Protein AF-A0A7S3U0B5-F1 (afdb_monomer_lite)

Structure (mmCIF, N/CA/C/O backbone):
data_AF-A0A7S3U0B5-F1
#
_entry.id   AF-A0A7S3U0B5-F1
#
loop_
_atom_site.group_PDB
_atom_site.id
_atom_site.type_symbol
_atom_site.label_atom_id
_atom_site.label_alt_id
_atom_site.label_comp_id
_atom_site.label_asym_id
_atom_site.label_entity_id
_atom_site.label_seq_id
_atom_site.pdbx_PDB_ins_code
_atom_site.Cartn_x
_atom_site.Cartn_y
_atom_site.Cartn_z
_atom_site.occupancy
_atom_site.B_iso_or_equiv
_atom_site.auth_seq_id
_atom_site.auth_comp_id
_atom_si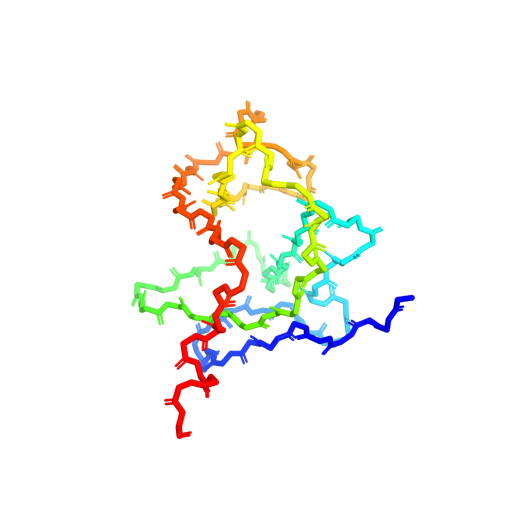te.auth_asym_id
_atom_site.auth_atom_id
_atom_site.pdbx_PDB_model_num
ATOM 1 N N . GLN A 1 1 ? -1.014 16.069 9.061 1.00 44.25 1 GLN A N 1
ATOM 2 C CA . GLN A 1 1 ? -0.685 14.639 8.899 1.00 44.25 1 GLN A CA 1
ATOM 3 C C . GLN A 1 1 ? 0.783 14.572 8.517 1.00 44.25 1 GLN A C 1
ATOM 5 O O . GLN A 1 1 ? 1.198 15.377 7.692 1.00 44.25 1 GLN A O 1
ATOM 10 N N . ILE A 1 2 ? 1.581 13.762 9.217 1.00 47.31 2 ILE A N 1
ATOM 11 C CA . ILE A 1 2 ? 3.032 13.689 8.996 1.00 47.31 2 ILE A CA 1
ATOM 12 C C . ILE A 1 2 ? 3.284 12.689 7.849 1.00 47.31 2 ILE A C 1
ATOM 14 O O . ILE A 1 2 ? 2.733 11.593 7.911 1.00 47.31 2 ILE A O 1
ATOM 18 N N . PRO A 1 3 ? 4.078 13.024 6.816 1.00 48.06 3 PRO A N 1
ATOM 19 C CA . PRO A 1 3 ? 4.162 12.246 5.571 1.00 48.06 3 PRO A CA 1
ATOM 20 C C . PRO A 1 3 ? 4.801 10.838 5.620 1.00 48.06 3 PRO A C 1
ATOM 22 O O . PRO A 1 3 ? 5.032 10.280 4.556 1.00 48.06 3 PRO A O 1
ATOM 25 N N . ILE A 1 4 ? 5.139 10.242 6.775 1.00 56.34 4 ILE A N 1
ATOM 26 C CA . ILE A 1 4 ? 6.098 9.104 6.815 1.00 56.34 4 ILE A CA 1
ATOM 27 C C . ILE A 1 4 ? 5.789 7.961 7.796 1.00 56.34 4 ILE A C 1
ATOM 29 O O . ILE A 1 4 ? 6.670 7.156 8.089 1.00 56.34 4 ILE A O 1
ATOM 33 N N . ASP A 1 5 ? 4.553 7.804 8.270 1.00 74.00 5 ASP A N 1
ATOM 34 C CA . ASP A 1 5 ? 4.2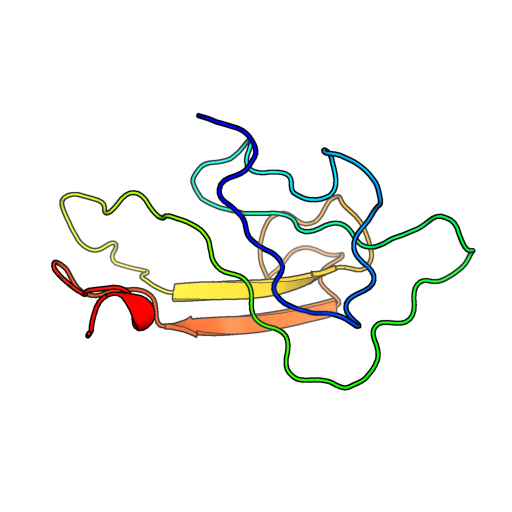53 6.667 9.158 1.00 74.00 5 ASP A CA 1
ATOM 35 C C . ASP A 1 5 ? 4.006 5.338 8.409 1.00 74.00 5 ASP A C 1
ATOM 37 O O . ASP A 1 5 ? 3.842 4.291 9.039 1.00 74.00 5 ASP A O 1
ATOM 41 N N . VAL A 1 6 ? 3.991 5.352 7.069 1.00 85.25 6 VAL A N 1
ATOM 42 C CA . VAL A 1 6 ? 3.976 4.118 6.271 1.00 85.25 6 VAL A CA 1
ATOM 43 C C . VAL A 1 6 ? 5.390 3.547 6.241 1.00 85.25 6 VAL A C 1
ATOM 45 O O . VAL A 1 6 ? 6.325 4.187 5.775 1.00 85.25 6 VAL A O 1
ATOM 48 N N . GLN A 1 7 ? 5.552 2.322 6.718 1.00 86.31 7 GLN A N 1
ATOM 49 C CA . GLN A 1 7 ? 6.813 1.598 6.720 1.00 86.31 7 GLN A CA 1
ATOM 50 C C . GLN A 1 7 ? 6.757 0.479 5.687 1.00 86.31 7 GLN A C 1
ATOM 52 O O . GLN A 1 7 ? 5.923 -0.430 5.767 1.00 86.31 7 GLN A O 1
ATOM 57 N N . ASN A 1 8 ? 7.687 0.521 4.738 1.00 85.12 8 ASN A N 1
ATOM 58 C CA . ASN A 1 8 ? 7.990 -0.608 3.877 1.00 85.12 8 ASN A CA 1
ATOM 59 C C . ASN A 1 8 ? 9.051 -1.490 4.554 1.00 85.12 8 ASN A C 1
ATOM 61 O O . ASN A 1 8 ? 10.218 -1.112 4.629 1.00 85.12 8 ASN A O 1
ATOM 65 N N . VAL A 1 9 ? 8.661 -2.676 5.028 1.00 85.06 9 VAL A N 1
ATOM 66 C CA . VAL A 1 9 ? 9.598 -3.644 5.633 1.00 85.06 9 VAL A CA 1
ATOM 67 C C . VAL A 1 9 ? 10.151 -4.652 4.614 1.00 85.06 9 VAL A C 1
ATOM 69 O O . VAL A 1 9 ? 10.847 -5.603 4.976 1.00 85.06 9 VAL A O 1
ATOM 72 N N . ASN A 1 10 ? 9.861 -4.452 3.326 1.00 85.75 10 ASN A N 1
ATOM 73 C CA . ASN A 1 10 ? 10.175 -5.391 2.259 1.00 85.75 10 ASN A CA 1
ATOM 74 C C . ASN A 1 10 ? 11.482 -5.034 1.560 1.00 85.75 10 ASN A C 1
ATOM 76 O O . ASN A 1 10 ? 11.562 -4.059 0.818 1.00 85.75 10 ASN A O 1
ATOM 80 N N . LYS A 1 11 ? 12.491 -5.894 1.707 1.00 83.00 11 LYS A N 1
ATOM 81 C CA . LYS A 1 11 ? 13.806 -5.696 1.074 1.00 83.00 11 LYS A CA 1
ATOM 82 C C . LYS A 1 11 ? 13.783 -5.779 -0.455 1.00 83.00 11 LYS A C 1
ATOM 84 O O . LYS A 1 11 ? 14.670 -5.233 -1.095 1.00 83.00 11 LYS A O 1
ATOM 89 N N . ARG A 1 12 ? 12.825 -6.517 -1.025 1.00 87.00 12 ARG A N 1
ATOM 90 C CA . ARG A 1 12 ? 12.737 -6.817 -2.467 1.00 87.00 12 ARG A CA 1
ATOM 91 C C . ARG A 1 12 ? 11.554 -6.152 -3.163 1.00 87.00 12 ARG A C 1
ATOM 93 O O . ARG A 1 12 ? 11.296 -6.451 -4.323 1.00 87.00 12 ARG A O 1
ATOM 100 N N . PHE A 1 13 ? 10.788 -5.329 -2.452 1.00 88.12 13 PHE A N 1
ATOM 101 C CA . PHE A 1 13 ? 9.681 -4.623 -3.080 1.00 88.12 13 PHE A CA 1
ATOM 102 C C . PHE A 1 13 ? 10.234 -3.390 -3.805 1.00 88.12 13 PHE A C 1
ATOM 104 O O . PHE A 1 13 ? 10.914 -2.592 -3.153 1.00 88.12 13 PHE A O 1
ATOM 111 N N . PRO A 1 14 ? 9.970 -3.223 -5.113 1.00 89.31 14 PRO A N 1
ATOM 112 C CA . PRO A 1 14 ? 10.540 -2.140 -5.909 1.00 89.31 14 PRO A CA 1
ATOM 113 C C . PRO A 1 14 ? 9.776 -0.833 -5.654 1.00 89.31 14 PRO A C 1
ATOM 115 O O . PRO A 1 14 ? 9.008 -0.394 -6.500 1.00 89.31 14 PRO A O 1
ATOM 118 N N . VAL A 1 15 ? 9.919 -0.241 -4.463 1.00 88.19 15 VAL A N 1
ATOM 119 C CA . VAL A 1 15 ? 9.335 1.079 -4.154 1.00 88.19 15 VAL A CA 1
ATOM 120 C C . VAL A 1 15 ? 10.047 2.184 -4.926 1.00 88.19 15 VAL A C 1
ATOM 122 O O . VAL A 1 15 ? 11.264 2.126 -5.095 1.00 88.19 15 VAL A O 1
ATOM 125 N N . ALA A 1 16 ? 9.302 3.220 -5.312 1.00 83.44 16 ALA A N 1
ATOM 126 C CA . ALA A 1 16 ? 9.887 4.442 -5.850 1.00 83.44 16 ALA A CA 1
ATOM 127 C C . ALA A 1 16 ? 10.921 5.041 -4.875 1.00 83.44 16 ALA A C 1
ATOM 129 O O . ALA A 1 16 ? 10.820 4.896 -3.654 1.00 83.44 16 ALA A O 1
ATOM 130 N N . ALA A 1 17 ? 11.936 5.716 -5.411 1.00 77.25 17 ALA A N 1
ATOM 131 C CA . ALA A 1 17 ? 12.977 6.337 -4.599 1.00 77.25 17 ALA A CA 1
ATOM 132 C C . ALA A 1 17 ? 12.490 7.626 -3.904 1.00 77.25 17 ALA A C 1
ATOM 134 O O . ALA A 1 17 ? 11.601 8.327 -4.383 1.00 77.25 17 ALA A O 1
ATOM 135 N N . GLY A 1 18 ? 13.145 7.990 -2.798 1.00 76.69 18 GLY A N 1
ATOM 136 C CA . GLY A 1 18 ? 12.930 9.273 -2.119 1.00 76.69 18 GLY A CA 1
ATOM 137 C C . GLY A 1 18 ? 11.773 9.268 -1.118 1.00 76.69 18 GLY A C 1
ATOM 138 O O . GLY A 1 18 ? 11.470 8.241 -0.522 1.00 76.69 18 GLY A O 1
ATOM 139 N N . MET A 1 19 ? 11.176 10.440 -0.872 1.00 73.00 19 MET A N 1
ATOM 140 C CA . MET A 1 19 ? 10.082 10.618 0.102 1.00 73.00 19 MET A CA 1
ATOM 141 C C . MET A 1 19 ? 8.685 10.438 -0.510 1.00 73.00 19 MET A C 1
ATOM 143 O O . MET A 1 19 ? 7.727 10.258 0.231 1.00 73.00 19 MET A O 1
ATOM 147 N N . ASP A 1 20 ? 8.577 10.418 -1.840 1.00 78.12 20 ASP A N 1
ATOM 148 C CA . ASP A 1 20 ? 7.298 10.403 -2.563 1.00 78.12 20 ASP A CA 1
ATOM 149 C C . ASP A 1 20 ? 6.845 8.987 -2.945 1.00 78.12 20 ASP A C 1
ATOM 151 O O . ASP A 1 20 ? 6.000 8.814 -3.814 1.00 78.12 20 ASP A O 1
ATOM 155 N N . TRP A 1 21 ? 7.414 7.953 -2.322 1.00 86.88 21 TRP A N 1
ATOM 156 C CA . TRP A 1 21 ? 7.084 6.553 -2.608 1.00 86.88 21 TRP A CA 1
ATOM 157 C C . TRP A 1 21 ? 5.723 6.127 -2.054 1.00 86.88 21 TRP A C 1
ATOM 159 O O . TRP A 1 21 ? 5.166 5.121 -2.495 1.00 86.88 21 TRP A O 1
ATOM 169 N N . ALA A 1 22 ? 5.183 6.885 -1.099 1.00 89.75 22 ALA A N 1
ATOM 170 C CA . ALA A 1 22 ? 3.859 6.680 -0.543 1.00 89.75 22 ALA A CA 1
ATOM 171 C C . ALA A 1 22 ? 3.061 7.988 -0.562 1.00 89.75 22 ALA A C 1
ATOM 173 O O . ALA A 1 22 ? 3.494 8.997 -0.009 1.00 89.75 22 ALA A O 1
ATOM 174 N N . ASP A 1 23 ? 1.867 7.955 -1.147 1.00 89.56 23 ASP A N 1
ATOM 175 C CA . ASP A 1 23 ? 0.899 9.049 -1.080 1.00 89.56 23 ASP A CA 1
ATOM 176 C C . ASP A 1 23 ? -0.178 8.717 -0.041 1.00 89.56 23 ASP A C 1
ATOM 178 O O . ASP A 1 23 ? -0.946 7.756 -0.171 1.00 89.56 23 ASP A O 1
ATOM 182 N N . THR A 1 24 ? -0.179 9.527 1.018 1.00 88.44 24 THR A N 1
ATOM 183 C CA . THR A 1 24 ? -1.074 9.464 2.181 1.00 88.44 24 THR A CA 1
ATOM 184 C C . THR A 1 24 ? -1.956 10.709 2.295 1.00 88.44 24 THR A C 1
ATOM 186 O O . THR A 1 24 ? -2.518 10.975 3.356 1.00 88.44 24 THR A O 1
ATOM 189 N N . SER A 1 25 ? -2.087 11.487 1.212 1.00 87.75 25 SER A N 1
ATOM 190 C CA . SER A 1 25 ? -2.877 12.729 1.185 1.00 87.75 25 SER A CA 1
ATOM 191 C C . SER A 1 25 ? -4.357 12.519 1.516 1.00 87.75 25 SER A C 1
ATOM 193 O O . SER A 1 25 ? -5.055 13.459 1.895 1.00 87.75 25 SER A O 1
ATOM 195 N N . GLU A 1 26 ? -4.833 11.283 1.388 1.00 88.44 26 GLU A N 1
ATOM 196 C CA . GLU A 1 26 ? -6.234 10.917 1.495 1.00 88.44 26 GLU A CA 1
ATOM 197 C C . GLU A 1 26 ? -6.438 9.958 2.670 1.00 88.44 26 GLU A C 1
ATOM 199 O O . GLU A 1 26 ? -5.865 8.872 2.693 1.00 88.44 26 GLU A O 1
ATOM 204 N N . PRO A 1 27 ? -7.275 10.301 3.661 1.00 84.69 27 PRO A N 1
ATOM 205 C CA . PRO A 1 27 ? -7.345 9.560 4.922 1.00 84.69 27 PRO A CA 1
ATOM 206 C C . PRO A 1 27 ? -7.927 8.145 4.787 1.00 84.69 27 PRO A C 1
ATOM 208 O O . PRO A 1 27 ? -7.839 7.356 5.724 1.00 84.69 27 PRO A O 1
ATOM 211 N N . ASN A 1 28 ? -8.558 7.827 3.654 1.00 85.06 28 ASN A N 1
ATOM 212 C CA . ASN A 1 28 ? -9.207 6.543 3.396 1.00 85.06 28 ASN A CA 1
ATOM 213 C C . ASN A 1 28 ? -8.401 5.609 2.479 1.00 85.06 28 ASN A C 1
ATOM 215 O O . ASN A 1 28 ? -8.881 4.516 2.179 1.00 85.06 28 ASN A O 1
ATOM 219 N N . ARG A 1 29 ? -7.218 6.021 2.005 1.00 89.62 29 ARG A N 1
ATOM 220 C CA . ARG A 1 29 ? -6.379 5.203 1.124 1.00 89.62 29 ARG A CA 1
ATOM 221 C C . ARG A 1 29 ? -4.904 5.554 1.254 1.00 89.62 29 ARG A C 1
ATOM 223 O O . ARG A 1 29 ? -4.541 6.678 1.563 1.00 89.62 29 ARG A O 1
ATOM 230 N N . ILE A 1 30 ? -4.054 4.590 0.933 1.00 91.94 30 ILE A N 1
ATOM 231 C CA . ILE A 1 30 ? -2.614 4.793 0.795 1.00 91.94 30 ILE A CA 1
ATOM 232 C C . ILE A 1 30 ? -2.238 4.294 -0.590 1.00 91.94 30 ILE A C 1
ATOM 234 O O . ILE A 1 30 ? -2.598 3.174 -0.958 1.00 91.94 30 ILE A O 1
ATOM 238 N N . LYS A 1 31 ? -1.528 5.115 -1.360 1.00 93.12 31 LYS A N 1
ATOM 239 C CA . LYS A 1 31 ? -0.912 4.675 -2.612 1.00 93.12 31 LYS A CA 1
ATOM 240 C C . LYS A 1 31 ? 0.560 4.410 -2.362 1.00 93.12 31 LYS A C 1
ATOM 242 O O . LYS A 1 31 ? 1.244 5.265 -1.818 1.00 93.12 31 LYS A O 1
ATOM 247 N N . ILE A 1 32 ? 1.030 3.235 -2.763 1.00 92.38 32 ILE A N 1
ATOM 248 C CA . ILE A 1 32 ? 2.444 2.863 -2.731 1.00 92.38 32 ILE A CA 1
ATOM 249 C C . ILE A 1 32 ? 2.909 2.838 -4.180 1.00 92.38 32 ILE A C 1
ATOM 251 O O . ILE A 1 32 ? 2.392 2.055 -4.978 1.00 92.38 32 ILE A O 1
ATOM 255 N N . PHE A 1 33 ? 3.838 3.718 -4.529 1.00 92.06 33 PHE A N 1
ATOM 256 C CA . PHE A 1 33 ? 4.370 3.809 -5.877 1.00 92.06 33 PHE A CA 1
ATOM 257 C C . PHE A 1 33 ? 5.546 2.861 -6.054 1.00 92.06 33 PHE A C 1
ATOM 259 O O . PHE A 1 33 ? 6.408 2.722 -5.180 1.00 92.06 33 PHE A O 1
ATOM 266 N N . LEU A 1 34 ? 5.550 2.202 -7.207 1.00 90.69 34 LEU A N 1
ATOM 267 C CA . LEU A 1 34 ? 6.660 1.378 -7.644 1.00 90.69 34 LEU A CA 1
ATOM 268 C C . LEU A 1 34 ? 7.709 2.252 -8.339 1.00 90.69 34 LEU A C 1
ATOM 270 O O . LEU A 1 34 ? 7.375 3.321 -8.845 1.00 90.69 34 LEU A O 1
ATOM 274 N N . ASP A 1 35 ? 8.953 1.790 -8.360 1.00 88.62 35 ASP A N 1
ATOM 275 C CA . ASP A 1 35 ? 10.014 2.398 -9.160 1.00 88.62 35 ASP A CA 1
ATOM 276 C C . ASP A 1 35 ? 9.712 2.218 -10.653 1.00 88.62 35 ASP A C 1
ATOM 278 O O . ASP A 1 35 ? 9.847 1.120 -11.193 1.00 88.62 35 ASP A O 1
ATOM 282 N N . ASP A 1 36 ? 9.260 3.291 -11.296 1.00 85.12 36 ASP A N 1
ATOM 283 C CA . ASP A 1 36 ? 8.895 3.364 -12.711 1.00 85.12 36 ASP A CA 1
ATOM 284 C C . ASP A 1 36 ? 9.984 4.029 -13.570 1.00 85.12 36 ASP A C 1
ATOM 286 O O . ASP A 1 36 ? 9.692 4.576 -14.632 1.00 85.12 36 ASP A O 1
ATOM 290 N N . SER A 1 37 ? 11.243 3.999 -13.115 1.00 85.75 37 SER A N 1
ATOM 291 C CA . SER A 1 37 ? 12.380 4.538 -13.875 1.00 85.75 37 SER A CA 1
ATOM 292 C C . SER A 1 37 ? 12.724 3.740 -15.142 1.00 85.75 37 SER A C 1
ATOM 294 O O . SER A 1 37 ? 13.293 4.311 -16.074 1.00 85.75 37 SER A O 1
ATOM 296 N N . ASP A 1 38 ? 12.343 2.462 -15.198 1.00 84.81 38 ASP A N 1
ATOM 297 C CA . ASP A 1 38 ? 12.471 1.584 -16.366 1.00 84.81 38 ASP A CA 1
ATOM 298 C C . ASP A 1 38 ? 11.138 1.455 -17.137 1.00 84.81 38 ASP A C 1
ATOM 300 O O . ASP A 1 38 ? 10.060 1.678 -16.588 1.00 84.81 38 ASP A O 1
ATOM 304 N N . ASP A 1 39 ? 11.188 0.994 -18.397 1.00 82.00 39 ASP A N 1
ATOM 305 C CA . ASP A 1 39 ? 10.000 0.770 -19.253 1.00 82.00 39 ASP A CA 1
ATOM 306 C C . ASP A 1 39 ? 8.954 -0.178 -18.627 1.00 82.00 39 ASP A C 1
ATOM 308 O O . ASP A 1 39 ? 7.775 -0.162 -18.991 1.00 82.00 39 ASP A O 1
ATOM 312 N N . SER A 1 40 ? 9.383 -1.042 -17.702 1.00 82.56 40 SER A N 1
ATOM 313 C CA . SER A 1 40 ? 8.497 -1.924 -16.949 1.00 82.56 40 SER A CA 1
ATOM 314 C C . SER A 1 40 ? 9.061 -2.246 -15.569 1.00 82.56 40 SER A C 1
ATOM 316 O O . SER A 1 40 ? 10.196 -2.713 -15.462 1.00 82.56 40 SER A O 1
ATOM 318 N N . THR A 1 41 ? 8.235 -2.126 -14.530 1.00 87.50 41 THR A N 1
ATOM 319 C CA . THR A 1 41 ? 8.595 -2.540 -13.168 1.00 87.50 41 THR A CA 1
ATOM 320 C C . THR A 1 41 ? 8.122 -3.961 -12.884 1.00 87.50 41 THR A C 1
ATOM 322 O O . THR A 1 41 ? 6.926 -4.255 -12.920 1.00 87.50 41 THR A O 1
ATOM 325 N N . ASN A 1 42 ? 9.052 -4.859 -12.557 1.00 87.25 42 ASN A N 1
ATOM 326 C CA . ASN A 1 42 ? 8.724 -6.222 -12.146 1.00 87.25 42 ASN A CA 1
ATOM 327 C C . ASN A 1 42 ? 8.617 -6.310 -10.617 1.00 87.25 42 ASN A C 1
ATOM 329 O O . ASN A 1 42 ? 9.585 -6.031 -9.910 1.00 87.25 42 ASN A O 1
ATOM 333 N N . VAL A 1 43 ? 7.457 -6.736 -10.111 1.00 86.88 43 VAL A N 1
ATOM 334 C CA . VAL A 1 43 ? 7.265 -7.076 -8.696 1.00 86.88 43 VAL A CA 1
ATOM 335 C C . VAL A 1 43 ? 7.473 -8.588 -8.531 1.00 86.88 43 VAL A C 1
ATOM 337 O O . VAL A 1 43 ? 6.612 -9.363 -8.959 1.00 86.88 43 VAL A O 1
ATOM 340 N N . PRO A 1 44 ? 8.595 -9.044 -7.941 1.00 89.00 44 PRO A N 1
ATOM 341 C CA . PRO A 1 44 ? 8.876 -10.470 -7.837 1.00 89.00 44 PRO A CA 1
ATOM 342 C C . PRO A 1 44 ? 7.876 -11.191 -6.913 1.00 89.00 44 PRO A C 1
ATOM 344 O O . PRO A 1 44 ? 7.324 -10.589 -5.995 1.00 89.00 44 PRO A O 1
ATOM 347 N N . PRO A 1 45 ? 7.654 -12.505 -7.088 1.00 88.94 45 PRO A N 1
ATOM 348 C CA . PRO A 1 45 ? 6.852 -13.277 -6.145 1.00 88.94 45 PRO A CA 1
ATOM 349 C C . PRO A 1 45 ? 7.498 -13.288 -4.751 1.00 88.94 45 PRO A C 1
ATOM 351 O O . PRO A 1 45 ? 8.604 -13.805 -4.574 1.00 88.94 45 PRO A O 1
ATOM 354 N N . ASP A 1 46 ? 6.808 -12.724 -3.761 1.00 89.19 46 ASP A N 1
ATOM 355 C CA . ASP A 1 46 ? 7.234 -12.696 -2.361 1.00 89.19 46 ASP A CA 1
ATOM 356 C C . ASP A 1 46 ? 6.044 -12.413 -1.429 1.00 89.19 46 ASP A C 1
ATOM 358 O O . ASP A 1 46 ? 4.937 -12.100 -1.874 1.00 89.19 46 ASP A O 1
ATOM 362 N N . THR A 1 47 ? 6.290 -12.482 -0.123 1.00 87.88 47 THR A N 1
ATOM 363 C CA . THR A 1 47 ? 5.373 -11.955 0.888 1.00 87.88 47 THR A CA 1
ATOM 364 C C . THR A 1 47 ? 5.753 -10.519 1.210 1.00 87.88 47 THR A C 1
ATOM 366 O O . THR A 1 47 ? 6.819 -10.263 1.772 1.00 87.88 47 THR A O 1
ATOM 369 N N . TYR A 1 48 ? 4.849 -9.592 0.905 1.00 87.44 48 TYR A N 1
ATOM 370 C CA . TYR A 1 48 ? 5.038 -8.176 1.184 1.00 87.44 48 TYR A CA 1
ATOM 371 C C . TYR A 1 48 ? 4.210 -7.714 2.380 1.00 87.44 48 TYR A C 1
ATOM 373 O O . TYR A 1 48 ? 3.026 -8.025 2.497 1.00 87.44 48 TYR A O 1
ATOM 381 N N . ARG A 1 49 ? 4.838 -6.947 3.269 1.00 88.00 49 ARG A N 1
ATOM 382 C CA . ARG A 1 49 ? 4.238 -6.376 4.471 1.00 88.00 49 ARG A CA 1
ATOM 383 C C . ARG A 1 49 ? 4.482 -4.872 4.518 1.00 88.00 49 ARG A C 1
ATOM 385 O O . ARG A 1 49 ? 5.597 -4.404 4.300 1.00 88.00 49 ARG A O 1
ATOM 392 N N . PHE A 1 50 ? 3.434 -4.131 4.838 1.00 87.12 50 PHE A N 1
ATOM 393 C CA . PHE A 1 50 ? 3.487 -2.694 5.070 1.00 87.12 50 PHE A CA 1
ATOM 394 C C . PHE A 1 50 ? 2.837 -2.410 6.416 1.00 87.12 50 PHE A C 1
ATOM 396 O O . PHE A 1 50 ? 1.814 -3.014 6.741 1.00 87.12 50 PHE A O 1
ATOM 403 N N . ASN A 1 51 ? 3.429 -1.502 7.183 1.00 87.56 51 ASN A N 1
ATOM 404 C CA . ASN A 1 51 ? 2.862 -1.039 8.443 1.00 87.56 51 ASN A CA 1
ATOM 405 C C . ASN A 1 51 ? 2.487 0.429 8.290 1.00 87.56 51 ASN A C 1
ATOM 407 O O . ASN A 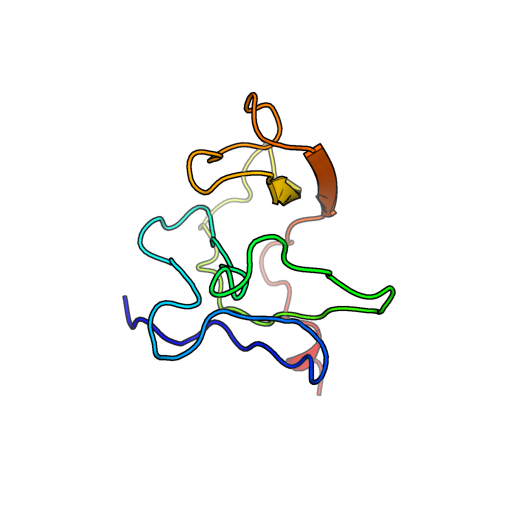1 51 ? 3.276 1.201 7.761 1.00 87.56 51 ASN A O 1
ATOM 411 N N . PHE A 1 52 ? 1.307 0.823 8.746 1.00 86.00 52 PHE A N 1
ATOM 412 C CA . PHE A 1 52 ? 0.883 2.218 8.751 1.00 86.00 52 PHE A CA 1
ATOM 413 C C . PHE A 1 52 ? -0.125 2.443 9.880 1.00 86.00 52 PHE A C 1
ATOM 415 O O . PHE A 1 52 ? -0.880 1.525 10.218 1.00 86.00 52 PHE A O 1
ATOM 422 N N . PRO A 1 53 ? -0.154 3.636 10.488 1.00 82.06 53 PRO A N 1
ATOM 423 C CA . PRO A 1 53 ? -1.141 3.966 11.495 1.00 82.06 53 PRO A CA 1
ATOM 424 C C . PRO A 1 53 ? -2.490 4.234 10.834 1.00 82.06 53 PRO A C 1
ATOM 426 O O . PRO A 1 53 ? -2.581 4.817 9.754 1.00 82.06 53 PRO A O 1
ATOM 429 N N . VAL A 1 54 ? -3.552 3.849 11.531 1.00 79.31 54 VAL A N 1
ATOM 430 C CA . VAL A 1 54 ? -4.929 4.141 11.137 1.00 79.31 54 VAL A CA 1
ATOM 431 C C . VAL A 1 54 ? -5.598 4.890 12.277 1.00 79.31 54 VAL A C 1
ATOM 433 O O . VAL A 1 54 ? -5.492 4.501 13.440 1.00 79.31 54 VAL A O 1
ATOM 436 N N . LEU A 1 55 ? -6.300 5.971 11.942 1.00 79.75 55 LEU A N 1
ATOM 437 C CA . LEU A 1 55 ? -7.181 6.642 12.889 1.00 79.75 55 LEU A CA 1
ATOM 438 C C . LEU A 1 55 ? -8.473 5.840 13.007 1.00 79.75 55 LEU A C 1
ATOM 440 O O . LEU A 1 55 ? -9.233 5.712 12.048 1.00 79.75 55 LEU A O 1
ATOM 444 N N . MET A 1 56 ? -8.710 5.303 14.198 1.00 79.31 56 MET A N 1
ATOM 445 C CA . MET A 1 56 ? -9.906 4.523 14.481 1.00 79.31 56 MET A CA 1
ATOM 446 C C . MET A 1 56 ? -11.128 5.445 14.565 1.00 79.31 56 MET A C 1
ATOM 448 O O . MET A 1 56 ? -11.120 6.384 15.367 1.00 79.31 56 MET A O 1
ATOM 452 N N . PRO A 1 57 ? -12.186 5.200 13.772 1.00 82.88 57 PRO A N 1
ATOM 453 C CA . PRO A 1 57 ? -13.426 5.946 13.906 1.00 82.88 57 PRO A CA 1
ATOM 454 C C . PRO A 1 57 ? -14.123 5.595 15.233 1.00 82.88 57 PRO A C 1
ATOM 456 O O . PRO A 1 57 ? -13.925 4.498 15.764 1.00 82.88 57 PRO A O 1
ATOM 459 N N . PRO A 1 58 ? -14.971 6.495 15.765 1.00 85.25 58 PRO A N 1
ATOM 460 C CA . PRO A 1 58 ? -15.709 6.248 17.007 1.00 85.25 58 PRO A CA 1
ATOM 461 C C . PRO A 1 58 ? -16.716 5.092 16.885 1.00 85.25 58 PRO A C 1
ATOM 463 O O . PRO A 1 58 ? -17.065 4.471 17.885 1.00 85.25 58 PRO A O 1
ATOM 466 N N . GLU A 1 59 ? -17.156 4.781 15.663 1.00 88.94 59 GLU A N 1
ATOM 467 C CA . GLU A 1 59 ? -18.063 3.679 15.344 1.00 88.94 59 GLU A CA 1
ATOM 468 C C . GLU A 1 59 ? -17.491 2.851 14.186 1.00 88.94 59 GLU A C 1
ATOM 470 O O . GLU A 1 59 ? -16.910 3.409 13.252 1.00 88.94 59 GLU A O 1
ATOM 475 N N . VAL A 1 60 ? -17.666 1.521 14.216 1.00 85.19 60 VAL A N 1
ATOM 476 C CA . VAL A 1 60 ? -17.240 0.660 13.097 1.00 85.19 60 VAL A CA 1
ATOM 477 C C . VAL A 1 60 ? -18.100 0.970 11.871 1.00 85.19 60 VAL A C 1
ATOM 479 O O . VAL A 1 60 ? -19.328 0.869 11.954 1.00 85.19 60 VAL A O 1
ATOM 482 N N . PRO A 1 61 ? -17.497 1.284 10.713 1.00 85.62 61 PRO A N 1
ATOM 483 C CA . PRO A 1 61 ? -18.251 1.468 9.484 1.00 85.62 61 PRO A CA 1
ATOM 484 C C . PRO A 1 61 ? -19.013 0.198 9.098 1.00 85.62 61 PRO A C 1
ATOM 486 O O . PRO A 1 61 ? -18.519 -0.915 9.272 1.00 85.62 61 PRO A O 1
ATOM 489 N N . ARG A 1 62 ? -20.188 0.353 8.470 1.00 86.38 62 ARG A N 1
ATOM 490 C CA . ARG A 1 62 ? -20.940 -0.792 7.914 1.00 86.38 62 ARG A CA 1
ATOM 491 C C . ARG A 1 62 ? -20.093 -1.641 6.968 1.00 86.38 62 ARG A C 1
ATOM 493 O O . ARG A 1 62 ? -20.267 -2.853 6.918 1.00 86.38 62 ARG A O 1
ATOM 500 N N . ASN A 1 63 ? -19.207 -0.990 6.217 1.00 85.25 63 ASN A N 1
ATOM 501 C CA . ASN A 1 63 ? -18.238 -1.646 5.359 1.00 85.25 63 ASN A CA 1
ATOM 502 C C . ASN A 1 63 ? -16.837 -1.466 5.947 1.00 85.25 63 ASN A C 1
ATOM 504 O O . ASN A 1 63 ? -16.217 -0.418 5.7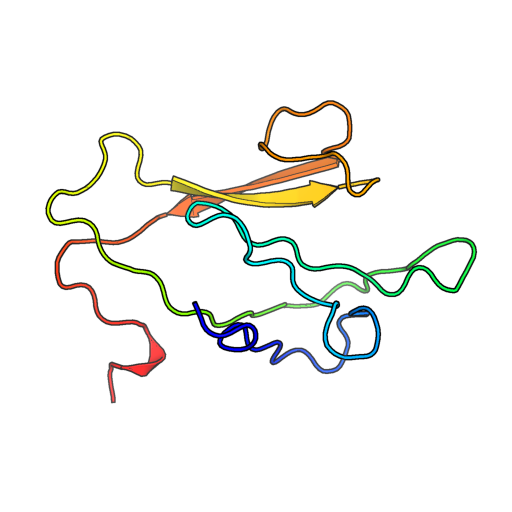91 1.00 85.25 63 ASN A O 1
ATOM 508 N N . ASN A 1 64 ? -16.374 -2.490 6.653 1.00 89.38 64 ASN A N 1
ATOM 509 C CA . ASN A 1 64 ? -15.083 -2.527 7.325 1.00 89.38 64 ASN A CA 1
ATOM 510 C C . ASN A 1 64 ? -14.163 -3.525 6.611 1.00 89.38 64 ASN A C 1
ATOM 512 O O . ASN A 1 64 ? -13.805 -4.581 7.138 1.00 89.38 64 ASN A O 1
ATOM 516 N N . ILE A 1 65 ? -13.876 -3.214 5.350 1.00 91.94 65 ILE A N 1
ATOM 517 C CA . ILE A 1 65 ? -13.076 -4.030 4.441 1.00 91.94 65 ILE A CA 1
ATOM 518 C C . ILE A 1 65 ? -12.049 -3.105 3.799 1.00 91.94 65 ILE A C 1
ATOM 520 O O . ILE A 1 65 ? -12.405 -2.078 3.222 1.00 91.94 65 ILE A O 1
ATOM 524 N N . TRP A 1 66 ? -10.782 -3.482 3.896 1.00 90.94 66 TRP A N 1
ATOM 525 C CA . TRP A 1 66 ? -9.699 -2.864 3.148 1.00 90.94 66 TRP A CA 1
ATOM 526 C C . TRP A 1 66 ? -9.522 -3.593 1.827 1.00 90.94 66 TRP A C 1
ATOM 528 O O . TRP A 1 66 ? -9.808 -4.782 1.720 1.00 90.94 66 TRP A O 1
ATOM 538 N N . PHE A 1 67 ? -9.016 -2.896 0.821 1.00 95.06 67 PHE A N 1
ATOM 539 C CA . PHE A 1 67 ? -8.711 -3.506 -0.463 1.00 95.06 67 PHE A CA 1
ATOM 540 C C . PHE A 1 67 ? -7.265 -3.220 -0.834 1.00 95.06 67 PHE A C 1
ATOM 542 O O . PHE A 1 67 ? -6.883 -2.064 -1.009 1.00 95.06 67 PHE A O 1
ATOM 549 N N . ALA A 1 68 ? -6.471 -4.277 -0.987 1.00 93.81 68 ALA A N 1
ATOM 550 C CA . ALA A 1 68 ? -5.148 -4.183 -1.585 1.00 93.81 68 ALA A CA 1
ATOM 551 C C . ALA A 1 68 ? -5.294 -4.358 -3.097 1.00 93.81 68 ALA A C 1
ATOM 553 O O . ALA A 1 68 ? -5.637 -5.443 -3.565 1.00 93.81 68 ALA A O 1
ATOM 554 N N . SER A 1 69 ? -5.071 -3.281 -3.848 1.00 95.56 69 SER A N 1
ATOM 555 C CA . SER A 1 69 ? -5.248 -3.268 -5.302 1.00 95.56 69 SER A CA 1
ATOM 556 C C . SER A 1 69 ? -3.919 -3.018 -5.999 1.00 95.56 69 SER A C 1
ATOM 558 O O . SER A 1 69 ? -3.194 -2.098 -5.627 1.00 95.56 69 SER A O 1
ATOM 560 N N . LEU A 1 70 ? -3.614 -3.826 -7.015 1.00 92.69 70 LEU A N 1
ATOM 561 C CA . LEU A 1 70 ? -2.489 -3.592 -7.915 1.00 92.69 70 LEU A CA 1
ATOM 562 C C . LEU A 1 70 ? -3.004 -2.859 -9.150 1.00 92.69 70 LEU A C 1
ATOM 564 O O . LEU A 1 70 ? -3.922 -3.341 -9.818 1.00 92.69 70 LEU A O 1
ATOM 568 N N . CYS A 1 71 ? -2.408 -1.711 -9.454 1.00 92.94 71 CYS A N 1
ATOM 569 C CA . CYS A 1 71 ? -2.824 -0.871 -10.568 1.00 92.94 71 CYS A CA 1
ATOM 570 C C . CYS A 1 71 ? -1.778 -0.847 -11.680 1.00 92.94 71 CYS A C 1
ATOM 572 O O . CYS A 1 71 ? -0.582 -0.920 -11.411 1.00 92.94 71 CYS A O 1
ATOM 574 N N . SER A 1 72 ? -2.235 -0.702 -12.923 1.00 91.38 72 SER A N 1
ATOM 575 C CA . SER A 1 72 ? -1.369 -0.450 -14.078 1.00 91.38 72 SER A CA 1
ATOM 576 C C . SER A 1 72 ? -0.957 1.017 -14.202 1.00 91.38 72 SER A C 1
ATOM 578 O O . SER A 1 72 ? -0.026 1.320 -14.938 1.00 91.38 72 SER A O 1
ATOM 580 N N . ASP A 1 73 ? -1.662 1.930 -13.526 1.00 89.81 73 ASP A N 1
ATOM 581 C CA . ASP A 1 73 ? -1.310 3.347 -13.469 1.00 89.81 73 ASP A CA 1
ATOM 582 C C . ASP A 1 73 ? -1.690 4.004 -12.131 1.00 89.81 73 ASP A C 1
ATOM 584 O O . ASP A 1 73 ? -2.339 3.408 -11.267 1.00 89.81 73 ASP A O 1
ATOM 588 N N . ARG A 1 74 ? -1.284 5.270 -11.966 1.00 90.50 74 ARG A N 1
ATOM 589 C CA . ARG A 1 74 ? -1.484 6.054 -10.736 1.00 90.50 74 ARG A CA 1
ATOM 590 C C . ARG A 1 74 ? -2.908 6.598 -10.564 1.00 90.50 74 ARG A C 1
ATOM 592 O O . ARG A 1 74 ? -3.215 7.150 -9.505 1.00 90.50 74 ARG A O 1
ATOM 599 N N . SER A 1 75 ? -3.766 6.496 -11.577 1.00 91.69 75 SER A N 1
ATOM 600 C CA . SER A 1 75 ? -5.102 7.100 -11.589 1.00 91.69 75 SER A CA 1
ATOM 601 C C . SER A 1 75 ? -6.152 6.271 -10.849 1.00 91.69 75 SER A C 1
ATOM 603 O O . SER A 1 75 ? -7.197 6.807 -10.490 1.00 91.69 75 SER A O 1
ATOM 605 N N . CYS A 1 76 ? -5.862 5.004 -10.536 1.00 92.12 76 CYS A N 1
ATOM 606 C CA . CYS A 1 76 ? -6.735 4.190 -9.698 1.00 92.12 76 CYS A CA 1
ATOM 607 C C . CYS A 1 76 ? -6.897 4.795 -8.289 1.00 92.12 76 CYS A C 1
ATOM 609 O O . CYS A 1 76 ? -5.969 5.350 -7.692 1.00 92.12 76 CYS A O 1
ATOM 611 N N . THR A 1 77 ? -8.100 4.693 -7.744 1.00 93.00 77 THR A N 1
ATOM 612 C CA . THR A 1 77 ? -8.494 5.213 -6.426 1.00 93.00 77 THR A CA 1
ATOM 613 C C . THR A 1 77 ? -9.387 4.250 -5.660 1.00 93.00 77 THR A C 1
ATOM 615 O O . THR A 1 77 ? -9.409 4.296 -4.432 1.00 93.00 77 THR A O 1
ATOM 618 N N . GLN A 1 78 ? -10.080 3.358 -6.365 1.00 93.94 78 GLN A N 1
ATOM 619 C CA . GLN A 1 78 ? -10.981 2.366 -5.796 1.00 93.94 78 GLN A CA 1
ATOM 620 C C . GLN A 1 78 ? -10.818 1.006 -6.502 1.00 93.94 78 GLN A C 1
ATOM 622 O O . GLN A 1 78 ? -10.405 0.956 -7.661 1.00 93.94 78 GLN A O 1
ATOM 627 N N . PRO A 1 79 ? -11.183 -0.107 -5.841 1.00 93.38 79 PRO A N 1
ATOM 628 C CA . PRO A 1 79 ? -10.963 -1.475 -6.336 1.00 93.38 79 PRO A CA 1
ATOM 629 C C . PRO A 1 79 ? -11.565 -1.809 -7.706 1.00 93.38 79 PRO A C 1
ATOM 631 O O . PRO A 1 79 ? -11.131 -2.763 -8.341 1.00 93.38 79 PRO A O 1
ATOM 634 N N . GLY A 1 80 ? -12.590 -1.068 -8.134 1.00 93.69 80 GLY A N 1
ATOM 635 C CA . GLY A 1 80 ? -13.290 -1.280 -9.404 1.00 93.69 80 GLY A CA 1
ATOM 636 C C . GLY A 1 80 ? -12.846 -0.356 -10.536 1.00 93.69 80 GLY A C 1
ATOM 637 O O . GLY A 1 80 ? -13.483 -0.352 -11.588 1.00 93.69 80 GLY A O 1
ATOM 638 N N . ASP A 1 81 ? -11.812 0.461 -10.327 1.00 96.50 81 ASP A N 1
ATOM 639 C CA . ASP A 1 81 ? -11.352 1.384 -11.360 1.00 96.50 81 ASP A 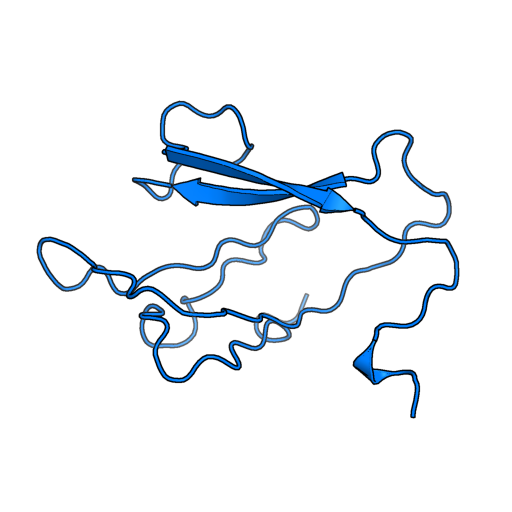CA 1
ATOM 640 C C . ASP A 1 81 ? -10.747 0.652 -12.558 1.00 96.50 81 ASP A C 1
ATOM 642 O O . ASP A 1 81 ? -10.159 -0.420 -12.439 1.00 96.50 81 ASP A O 1
ATOM 646 N N . ARG A 1 82 ? -10.845 1.291 -13.729 1.00 95.75 82 ARG A N 1
ATOM 647 C CA . ARG A 1 82 ? -10.410 0.745 -15.025 1.00 95.75 82 ARG A CA 1
ATOM 648 C C . ARG A 1 82 ? -8.978 0.203 -15.029 1.00 95.75 82 ARG A C 1
ATOM 650 O O . ARG A 1 82 ? -8.693 -0.737 -15.761 1.00 95.75 82 ARG A O 1
ATOM 657 N N . TYR A 1 83 ? -8.096 0.832 -14.262 1.00 95.38 83 TYR A N 1
ATOM 658 C CA . TYR A 1 83 ? -6.667 0.530 -14.227 1.00 95.38 83 TYR A CA 1
ATOM 659 C C . TYR A 1 83 ? -6.269 -0.383 -13.066 1.00 95.38 83 TYR A C 1
ATOM 661 O O . TYR A 1 83 ? -5.082 -0.601 -12.837 1.00 95.38 83 TYR A O 1
ATOM 669 N N . VAL A 1 84 ? -7.237 -0.924 -12.321 1.00 96.38 84 VAL A N 1
ATOM 670 C CA . VAL A 1 84 ? -6.984 -1.970 -11.329 1.00 96.38 84 VAL A CA 1
ATOM 671 C C . VAL A 1 84 ? -6.872 -3.310 -12.050 1.00 96.38 84 VAL A C 1
ATOM 673 O O . VAL A 1 84 ? -7.818 -3.771 -12.683 1.00 96.38 84 VAL A O 1
ATOM 676 N N . LEU A 1 85 ? -5.707 -3.945 -11.941 1.00 93.56 85 LEU A N 1
ATOM 677 C CA . LEU A 1 85 ? -5.438 -5.260 -12.527 1.00 93.56 85 LEU A CA 1
ATOM 678 C C . LEU A 1 85 ? -6.015 -6.381 -11.659 1.00 93.56 85 LEU A C 1
ATOM 680 O O . LEU A 1 85 ? -6.557 -7.360 -12.165 1.00 93.56 85 LEU A O 1
ATOM 684 N N . VAL A 1 86 ? -5.882 -6.235 -10.341 1.00 94.06 86 VAL A N 1
ATOM 685 C CA . VAL A 1 86 ? -6.403 -7.172 -9.345 1.00 94.06 86 VAL A CA 1
ATOM 686 C C . VAL A 1 86 ? -6.631 -6.447 -8.024 1.00 94.06 86 VAL A C 1
ATOM 688 O O . VAL A 1 86 ? -5.908 -5.506 -7.690 1.00 94.06 86 VAL A O 1
ATOM 691 N N . SER A 1 87 ? -7.627 -6.896 -7.263 1.00 96.69 87 SER A N 1
ATOM 692 C CA . SER A 1 87 ? -7.915 -6.384 -5.928 1.00 96.69 87 SER A CA 1
ATOM 693 C C . SER A 1 87 ? -8.239 -7.517 -4.963 1.00 96.69 87 SER A C 1
ATOM 695 O O . SER A 1 87 ? -9.002 -8.427 -5.292 1.00 96.69 87 SER A O 1
ATOM 697 N N . PHE A 1 88 ? -7.663 -7.450 -3.767 1.00 94.50 88 PHE A N 1
ATOM 698 C CA . PHE A 1 88 ? -7.847 -8.430 -2.706 1.00 94.50 88 PHE A CA 1
ATOM 699 C C . PHE A 1 88 ? -8.548 -7.778 -1.511 1.00 94.50 88 PHE A C 1
ATOM 701 O O . PHE A 1 88 ? -8.029 -6.791 -0.977 1.00 94.50 88 PHE A O 1
ATOM 708 N N . PRO A 1 89 ? -9.698 -8.311 -1.063 1.00 95.19 89 PRO A N 1
ATOM 709 C CA . PRO A 1 89 ? -10.333 -7.846 0.157 1.00 95.19 89 PRO A CA 1
ATOM 710 C C . PRO A 1 89 ? -9.544 -8.327 1.377 1.00 95.19 89 PRO A C 1
ATOM 712 O O . PRO A 1 89 ? -9.134 -9.484 1.470 1.00 95.19 89 PRO A O 1
ATOM 715 N N . ILE A 1 90 ? -9.371 -7.431 2.337 1.00 91.19 90 ILE A N 1
ATOM 716 C CA . ILE A 1 90 ? -8.705 -7.659 3.613 1.00 91.19 90 ILE A CA 1
ATOM 717 C C . ILE A 1 90 ? -9.691 -7.243 4.700 1.00 91.19 90 ILE A C 1
ATOM 719 O O . ILE A 1 90 ? -10.304 -6.176 4.626 1.00 91.19 90 ILE A O 1
ATOM 723 N N . ALA A 1 91 ? -9.875 -8.096 5.705 1.00 90.19 91 ALA A N 1
ATOM 724 C CA . ALA A 1 91 ? -10.713 -7.751 6.846 1.00 90.19 91 ALA A CA 1
ATOM 725 C C . ALA A 1 91 ? -10.181 -6.475 7.516 1.00 90.19 91 ALA A C 1
ATOM 727 O O . ALA A 1 91 ? -8.973 -6.321 7.686 1.00 90.19 91 ALA A O 1
ATOM 728 N N . GLY A 1 92 ? -11.078 -5.554 7.866 1.00 88.56 92 GLY A N 1
ATOM 729 C CA . GLY A 1 92 ? -10.710 -4.389 8.656 1.00 88.56 92 GLY A CA 1
ATOM 730 C C . GLY A 1 92 ? -10.521 -4.721 10.131 1.00 88.56 92 GLY A C 1
ATOM 731 O O . GLY A 1 92 ? -10.043 -5.791 10.491 1.00 88.56 92 GLY A O 1
ATOM 732 N N . PHE A 1 93 ? -10.897 -3.781 10.989 1.00 86.31 93 PHE A N 1
ATOM 733 C CA . PHE A 1 93 ? -10.560 -3.792 12.414 1.00 86.31 93 PHE A CA 1
ATOM 734 C C . PHE A 1 93 ? -11.788 -3.968 13.314 1.00 86.31 93 PHE A C 1
ATOM 736 O O . PHE A 1 93 ? -12.913 -3.643 12.941 1.00 86.31 93 PHE A O 1
ATOM 743 N N . ARG A 1 94 ? -11.600 -4.396 14.557 1.00 86.38 94 ARG A N 1
ATOM 744 C CA . ARG A 1 94 ? -12.608 -4.291 15.624 1.00 86.38 94 ARG A CA 1
ATOM 745 C C . ARG A 1 94 ? -12.324 -3.056 16.478 1.00 86.38 94 ARG A C 1
ATOM 747 O O . ARG A 1 94 ? -11.182 -2.620 16.592 1.00 86.38 94 ARG A O 1
ATOM 754 N N . ILE A 1 95 ? -13.349 -2.484 17.112 1.00 80.69 95 ILE A N 1
ATOM 755 C CA . ILE A 1 95 ? -13.127 -1.412 18.101 1.00 80.69 95 ILE A CA 1
ATOM 756 C C . ILE A 1 95 ? -12.250 -1.964 19.226 1.00 80.69 95 ILE A C 1
ATOM 758 O O . ILE A 1 95 ? -12.547 -3.020 19.783 1.00 80.69 95 ILE A O 1
ATOM 762 N N . GLY A 1 96 ? -11.177 -1.237 19.546 1.00 78.62 96 GLY A N 1
ATOM 763 C CA . GLY A 1 96 ? -10.204 -1.639 20.561 1.00 78.62 96 GLY A CA 1
ATOM 764 C C . GLY A 1 96 ? -9.244 -2.746 20.116 1.00 78.62 96 GLY A C 1
ATOM 765 O O . GLY A 1 96 ? -8.478 -3.230 20.945 1.00 78.62 96 GLY A O 1
ATOM 766 N N . GLU A 1 97 ? -9.264 -3.155 18.842 1.00 81.00 97 GLU A N 1
ATOM 767 C CA . GLU A 1 97 ? -8.267 -4.083 18.311 1.00 81.00 97 GLU A CA 1
ATOM 768 C C . GLU A 1 97 ? -6.879 -3.442 18.344 1.00 81.00 97 GLU A C 1
ATOM 770 O O . GLU A 1 97 ? -6.670 -2.328 17.861 1.00 81.00 97 GLU A O 1
ATOM 775 N N . LEU A 1 98 ? -5.927 -4.159 18.938 1.00 75.44 98 LEU A N 1
ATOM 776 C CA . LEU A 1 98 ? -4.526 -3.771 18.924 1.00 75.44 98 LEU A CA 1
ATOM 777 C C . LEU A 1 98 ? -3.890 -4.264 17.629 1.00 75.44 98 LEU A C 1
ATOM 779 O O . LEU A 1 98 ? -4.166 -5.377 17.177 1.00 75.44 98 LEU A O 1
ATOM 783 N N . ALA A 1 99 ? -2.994 -3.457 17.057 1.00 69.25 99 ALA A N 1
ATOM 784 C CA . ALA A 1 99 ? -2.170 -3.917 15.949 1.00 69.25 99 ALA A CA 1
ATOM 785 C C . ALA A 1 99 ? -1.427 -5.205 16.363 1.00 69.25 99 ALA A C 1
ATOM 787 O O . ALA A 1 99 ? -1.010 -5.307 17.520 1.00 69.25 99 ALA A O 1
ATOM 788 N N . PRO A 1 100 ? -1.188 -6.161 15.447 1.00 67.06 100 PRO A N 1
ATOM 789 C CA . PRO A 1 100 ? -0.501 -7.412 15.774 1.00 67.06 100 PRO A CA 1
ATOM 790 C C . PRO A 1 100 ? 0.860 -7.221 16.464 1.00 67.06 100 PRO A C 1
ATOM 792 O O . PRO A 1 100 ? 1.281 -8.071 17.239 1.00 67.06 100 PRO A O 1
ATOM 795 N N . GLU A 1 101 ? 1.541 -6.096 16.217 1.00 59.91 101 GLU A N 1
ATOM 796 C CA . GLU A 1 101 ? 2.820 -5.751 16.858 1.00 59.91 101 GLU A CA 1
ATOM 797 C C . GLU A 1 101 ? 2.679 -5.154 18.272 1.00 59.91 101 GLU A C 1
ATOM 799 O O . GLU A 1 101 ? 3.653 -5.108 19.018 1.00 59.91 101 GLU A O 1
ATOM 804 N N . GLY A 1 102 ? 1.476 -4.711 18.651 1.00 50.62 102 GLY A N 1
ATOM 805 C CA . GLY A 1 102 ? 1.133 -4.222 19.990 1.00 50.62 102 GLY A CA 1
ATOM 806 C C . GLY A 1 102 ? 0.759 -5.333 20.976 1.00 50.62 102 GLY A C 1
ATOM 807 O O . GLY A 1 102 ? 0.531 -5.050 22.148 1.00 50.62 102 GLY A O 1
ATOM 808 N N . VAL A 1 103 ? 0.707 -6.589 20.518 1.00 47.47 103 VAL A N 1
ATOM 809 C CA . VAL A 1 103 ? 0.628 -7.778 21.376 1.00 47.47 103 VAL A CA 1
ATOM 810 C C . VAL A 1 103 ? 2.061 -8.209 21.704 1.00 47.47 103 VAL A C 1
ATOM 812 O O . VAL A 1 103 ? 2.605 -9.139 21.110 1.00 47.47 103 VAL A O 1
ATOM 815 N N . ARG A 1 104 ? 2.711 -7.476 22.606 1.00 38.22 104 ARG A N 1
ATOM 816 C CA . ARG A 1 104 ? 3.974 -7.867 23.241 1.00 38.22 104 ARG A CA 1
ATOM 817 C C . ARG A 1 104 ? 3.845 -7.749 24.747 1.00 38.22 104 ARG A C 1
ATOM 819 O O . ARG A 1 104 ? 3.266 -6.738 25.196 1.00 38.22 104 ARG A O 1
#

pLDDT: mean 84.37, std 11.81, range [38.22, 96.69]

Sequence (104 aa):
QIPIDVQNVNKRFPVAAGMDWADTSEPNRIKIFLDDSDDSTNVPPDTYRFNFPVLMPPEVPRNNIWFASLCSDRSCTQPGDRYVLVSFPIAGFRIGELAPEGVR

Foldseek 3Di:
DDQDQKDWPDPQFQFDDDSVQWDCVDLQDIDGHGHPVDVDDDGDDDDTDIDHDHDDDPDQDPDFKDKDFDFPDPPDDDCPDPGTPHIDIDGHDDVVDDDPVVPD

Radius of gyration: 14.81 Å; chains: 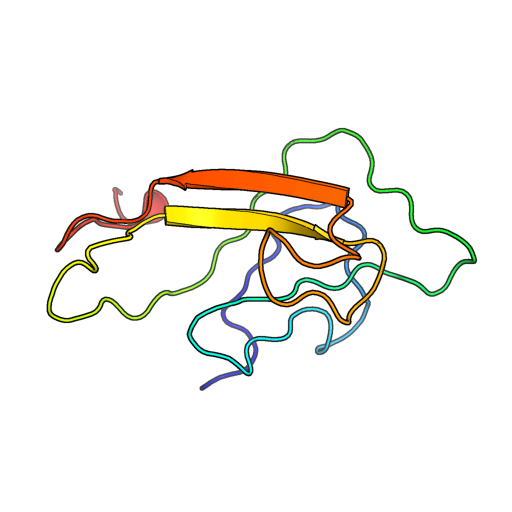1; bounding box: 35×28×42 Å

Organism: NCBI:txid141414

Secondary structure (DSSP, 8-state):
--TT--EE--TT--BPSSSTTEE--STT--EE-B--SSSS----S----EE------SS--S--EEEEEEESSTT--STTSTTEEEEEEEE---TTPPPGGG--